Protein AF-A0A2R2MNW9-F1 (afdb_monomer_lite)

Sequence (115 aa):
MCMLCKIKTQKKTIYYSVAPRGSGPDYFVYAAACSEVELDVLTGETVALRTDILYDCGKSLSPEIDIGQIEGSFVMGLGYWMTEKTRFNLETGRNITHGTWEYKVPLAKDIPRDF

Structure (mmCIF, N/CA/C/O backbone):
data_AF-A0A2R2MNW9-F1
#
_entry.id   AF-A0A2R2MNW9-F1
#
loop_
_atom_site.group_PDB
_atom_site.id
_atom_site.type_symbol
_atom_site.label_atom_id
_atom_site.label_alt_id
_atom_site.label_comp_id
_atom_site.label_asym_id
_atom_site.label_entity_id
_atom_site.label_seq_id
_atom_site.pdbx_PDB_ins_code
_atom_site.Cartn_x
_atom_site.Cartn_y
_atom_site.Cartn_z
_atom_site.occupancy
_atom_site.B_iso_or_equiv
_atom_site.auth_seq_id
_atom_site.auth_comp_id
_atom_site.auth_asym_id
_atom_site.auth_atom_id
_atom_site.pdbx_PDB_model_num
ATOM 1 N N . MET A 1 1 ? -19.630 -5.600 -12.476 1.00 25.84 1 MET A N 1
ATOM 2 C CA . MET A 1 1 ? -19.316 -6.026 -13.859 1.00 25.84 1 MET A CA 1
ATOM 3 C C . MET A 1 1 ? -17.804 -6.163 -13.931 1.00 25.84 1 MET A C 1
ATOM 5 O O . MET A 1 1 ? -17.115 -5.162 -13.822 1.00 25.84 1 MET A O 1
ATOM 9 N N . CYS A 1 2 ? -17.314 -7.400 -13.964 1.00 26.14 2 CYS A N 1
ATOM 10 C CA . CYS A 1 2 ? -15.908 -7.764 -13.794 1.00 26.14 2 CYS A CA 1
ATOM 11 C C . CYS A 1 2 ? -15.063 -7.270 -14.982 1.00 26.14 2 CYS A C 1
ATOM 13 O O . CYS A 1 2 ? -15.326 -7.664 -16.118 1.00 26.14 2 CYS A O 1
ATOM 15 N N . MET A 1 3 ? -14.061 -6.422 -14.732 1.00 25.17 3 MET A N 1
ATOM 16 C CA . MET A 1 3 ? -13.028 -6.095 -15.717 1.00 25.17 3 MET A CA 1
ATOM 17 C C . MET A 1 3 ? -11.704 -6.712 -15.252 1.00 25.17 3 MET A C 1
ATOM 19 O O . MET A 1 3 ? -10.963 -6.163 -14.440 1.00 25.17 3 MET A O 1
ATOM 23 N N . LEU A 1 4 ? -11.437 -7.914 -15.763 1.00 30.56 4 LEU A N 1
ATOM 24 C CA . LEU A 1 4 ? -10.134 -8.573 -15.709 1.00 30.56 4 LEU A CA 1
ATOM 25 C C . LEU A 1 4 ? -9.094 -7.690 -16.418 1.00 30.56 4 LEU A C 1
ATOM 27 O O . LEU A 1 4 ? -9.114 -7.591 -17.645 1.00 30.56 4 LEU A O 1
ATOM 31 N N . CYS A 1 5 ? -8.158 -7.100 -15.677 1.00 28.31 5 CYS A N 1
ATOM 32 C CA . CYS A 1 5 ? -6.959 -6.480 -16.235 1.00 28.31 5 CYS A CA 1
ATOM 33 C C . CYS A 1 5 ? -5.738 -7.269 -15.748 1.00 28.31 5 CYS A C 1
ATOM 35 O O . CYS A 1 5 ? -5.062 -6.911 -14.796 1.00 28.31 5 CYS A O 1
ATOM 37 N N . LYS A 1 6 ? -5.471 -8.413 -16.385 1.00 29.25 6 LYS A N 1
ATOM 38 C CA . LYS A 1 6 ? -4.240 -9.173 -16.130 1.00 29.25 6 LYS A CA 1
ATOM 39 C C . LYS A 1 6 ? -3.029 -8.240 -16.186 1.00 29.25 6 LYS A C 1
ATOM 41 O O . LYS A 1 6 ? -2.896 -7.506 -17.169 1.00 29.25 6 LYS A O 1
ATOM 46 N N . ILE A 1 7 ? -2.138 -8.357 -15.201 1.00 36.56 7 ILE A N 1
ATOM 47 C CA . ILE A 1 7 ? -0.814 -7.732 -15.166 1.00 36.56 7 ILE A CA 1
ATOM 48 C C . ILE A 1 7 ? -0.104 -8.050 -16.485 1.00 36.56 7 ILE A C 1
ATOM 50 O O . ILE A 1 7 ? 0.425 -9.138 -16.715 1.00 36.56 7 ILE A O 1
ATOM 54 N N . LYS A 1 8 ? -0.148 -7.100 -17.415 1.00 29.28 8 LYS A N 1
ATOM 55 C CA . LYS A 1 8 ? 0.769 -7.040 -18.542 1.00 29.28 8 LYS A CA 1
ATOM 56 C C . LYS A 1 8 ? 1.713 -5.914 -18.207 1.00 29.28 8 LYS A C 1
ATOM 58 O O . LYS A 1 8 ? 1.291 -4.761 -18.167 1.00 29.28 8 LYS A O 1
ATOM 63 N N . THR A 1 9 ? 2.983 -6.249 -18.034 1.00 38.38 9 THR A N 1
ATOM 64 C CA . THR A 1 9 ? 4.108 -5.317 -18.083 1.00 38.38 9 THR A CA 1
ATOM 65 C C . THR A 1 9 ? 4.089 -4.642 -19.462 1.00 38.38 9 THR A C 1
ATOM 67 O O . THR A 1 9 ? 4.726 -5.075 -20.421 1.00 38.38 9 THR A O 1
ATOM 70 N N . GLN A 1 10 ? 3.235 -3.635 -19.628 1.00 34.28 10 GLN A N 1
ATOM 71 C CA . GLN A 1 10 ? 3.140 -2.846 -20.844 1.00 34.28 10 GLN A CA 1
ATOM 72 C C . GLN A 1 10 ? 4.337 -1.905 -20.816 1.00 34.28 10 GLN A C 1
ATOM 74 O O . GLN A 1 10 ? 4.338 -0.924 -20.079 1.00 34.28 10 GLN A O 1
ATOM 79 N N . LYS A 1 11 ? 5.363 -2.212 -21.619 1.00 32.16 11 LYS A N 1
ATOM 80 C CA . LYS A 1 11 ? 6.422 -1.260 -21.974 1.00 32.16 11 LYS A CA 1
ATOM 81 C C . LYS A 1 11 ? 5.782 -0.063 -22.687 1.00 32.16 11 LYS A C 1
ATOM 83 O O . LYS A 1 11 ? 5.730 -0.026 -23.913 1.00 32.16 11 LYS A O 1
ATOM 88 N N . LYS A 1 12 ? 5.255 0.898 -21.933 1.00 36.56 12 LYS A N 1
ATOM 89 C CA . LYS A 1 12 ? 4.896 2.221 -22.439 1.00 36.56 12 LYS A CA 1
ATOM 90 C C . LYS A 1 12 ? 6.042 3.157 -22.097 1.00 36.56 12 LYS A C 1
ATOM 92 O O . LYS A 1 12 ? 6.249 3.495 -20.942 1.00 36.56 12 LYS A O 1
ATOM 97 N N . THR A 1 13 ? 6.808 3.526 -23.117 1.00 32.28 13 THR A N 1
ATOM 98 C CA . THR A 1 13 ? 7.853 4.544 -23.019 1.00 32.28 13 THR A CA 1
ATOM 99 C C . THR A 1 13 ? 7.194 5.895 -22.751 1.00 32.28 13 THR A C 1
ATOM 101 O O . THR A 1 13 ? 6.496 6.426 -23.613 1.00 32.28 13 THR A O 1
ATOM 104 N N . ILE A 1 14 ? 7.390 6.427 -21.547 1.00 42.28 14 ILE A N 1
ATOM 105 C CA . ILE A 1 14 ? 7.003 7.789 -21.178 1.00 42.28 14 ILE A CA 1
ATOM 106 C C . ILE A 1 14 ? 8.171 8.711 -21.565 1.00 42.28 14 ILE A C 1
ATOM 108 O O . ILE A 1 14 ? 9.328 8.413 -21.275 1.00 42.28 14 ILE A O 1
ATOM 112 N N . TYR A 1 15 ? 7.889 9.798 -22.287 1.00 40.19 15 TYR A N 1
ATOM 113 C CA . TYR A 1 15 ? 8.892 10.795 -22.676 1.00 40.19 15 TYR A CA 1
ATOM 114 C C . TYR A 1 15 ? 9.066 11.820 -21.546 1.00 40.19 15 TYR A C 1
ATOM 116 O O . TYR A 1 15 ? 8.083 12.399 -21.090 1.00 40.19 15 TYR A O 1
ATOM 124 N N . TYR A 1 16 ? 10.307 12.057 -21.113 1.00 51.56 16 TYR A N 1
ATOM 125 C CA . TYR A 1 16 ? 10.632 12.958 -20.003 1.00 51.56 16 TYR A CA 1
ATOM 126 C C . TYR A 1 16 ? 11.061 14.348 -20.490 1.00 51.56 16 TYR A C 1
ATOM 128 O O . TYR A 1 16 ? 11.857 14.475 -21.422 1.00 51.56 16 TYR A O 1
ATOM 136 N N . SER A 1 17 ? 10.595 15.394 -19.806 1.00 46.22 17 SER A N 1
ATOM 137 C CA . SER A 1 17 ? 11.176 16.738 -19.868 1.00 46.22 17 SER A CA 1
ATOM 138 C C . SER A 1 17 ? 12.340 16.835 -18.877 1.00 46.22 17 SER A C 1
ATOM 140 O O . SER A 1 17 ? 12.134 16.706 -17.671 1.00 46.22 17 SER A O 1
ATOM 142 N N . VAL A 1 18 ? 13.555 17.066 -19.377 1.00 51.88 18 VAL A N 1
ATOM 143 C CA . VAL A 1 18 ? 14.755 17.285 -18.553 1.00 51.88 18 VAL A CA 1
ATOM 144 C C . VAL A 1 18 ? 14.604 18.609 -17.803 1.00 51.88 18 VAL A C 1
ATOM 146 O O . VAL A 1 18 ? 14.476 19.662 -18.432 1.00 51.88 18 VAL A O 1
ATOM 149 N N . ALA A 1 19 ? 14.613 18.568 -16.469 1.00 52.41 19 ALA A N 1
ATOM 150 C CA . ALA A 1 19 ? 14.655 19.780 -15.661 1.00 52.41 19 ALA A CA 1
ATOM 151 C C . ALA A 1 19 ? 15.977 20.533 -15.930 1.00 52.41 19 ALA A C 1
ATOM 153 O O . ALA A 1 19 ? 17.033 19.901 -16.041 1.00 52.41 19 ALA A O 1
ATOM 154 N N . PRO A 1 20 ? 15.959 21.870 -16.069 1.00 52.44 20 PRO A N 1
ATOM 155 C CA . PRO A 1 20 ? 17.183 22.642 -16.247 1.00 52.44 20 PRO A CA 1
ATOM 156 C C . PRO A 1 20 ? 18.130 22.422 -15.058 1.00 52.44 20 PRO A C 1
ATOM 158 O O . PRO A 1 20 ? 17.705 22.354 -13.905 1.00 52.44 20 PRO A O 1
ATOM 161 N N . ARG A 1 21 ? 19.431 22.295 -15.348 1.00 54.19 21 ARG A N 1
ATOM 162 C CA . ARG A 1 21 ? 20.471 22.049 -14.338 1.00 54.19 21 ARG A CA 1
ATOM 163 C C . ARG A 1 21 ? 20.451 23.149 -13.269 1.00 54.19 21 ARG A C 1
ATOM 165 O O . ARG A 1 21 ? 20.688 24.307 -13.603 1.00 54.19 21 ARG A O 1
ATOM 172 N N . GLY A 1 22 ? 20.243 22.769 -12.003 1.00 60.19 22 GLY A N 1
ATOM 173 C CA . GLY A 1 22 ? 20.544 23.629 -10.850 1.00 60.19 22 GLY A CA 1
ATOM 174 C C . GLY A 1 22 ? 19.511 23.726 -9.722 1.00 60.19 22 GLY A C 1
ATOM 175 O O . GLY A 1 22 ? 19.818 24.379 -8.730 1.00 60.19 22 GLY A O 1
ATOM 176 N N . SER A 1 23 ? 18.325 23.109 -9.803 1.00 63.50 23 SER A N 1
ATOM 177 C CA . SER A 1 23 ? 17.332 23.240 -8.716 1.00 63.50 23 SER A CA 1
ATOM 178 C C . SER A 1 23 ? 16.292 22.109 -8.651 1.00 63.50 23 SER A C 1
ATOM 180 O O . SER A 1 23 ? 15.091 22.374 -8.668 1.00 63.50 23 SER A O 1
ATOM 182 N N . GLY A 1 24 ? 16.719 20.843 -8.595 1.00 61.97 24 GLY A N 1
ATOM 183 C CA . GLY A 1 24 ? 15.806 19.714 -8.367 1.00 61.97 24 GLY A CA 1
ATOM 184 C C . GLY A 1 24 ? 16.448 18.336 -8.562 1.00 61.97 24 GLY A C 1
ATOM 185 O O . GLY A 1 24 ? 17.609 18.273 -8.965 1.00 61.97 24 GLY A O 1
ATOM 186 N N . PRO A 1 25 ? 15.720 17.245 -8.257 1.00 63.72 25 PRO A N 1
ATOM 187 C CA . 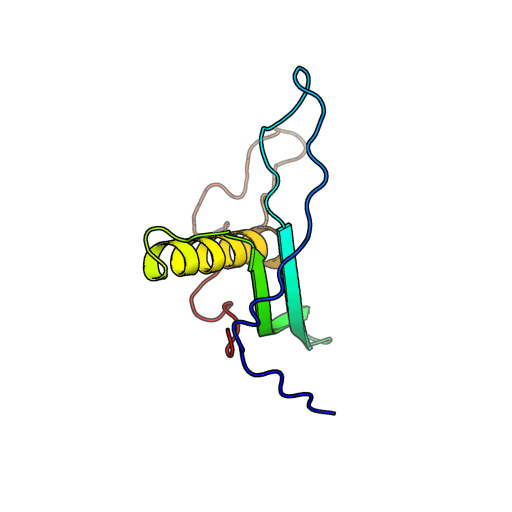PRO A 1 25 ? 16.202 15.880 -8.471 1.00 63.72 25 PRO A CA 1
ATOM 188 C C . PRO A 1 25 ? 16.449 15.588 -9.962 1.00 63.72 25 PRO A C 1
ATOM 190 O O . PRO A 1 25 ? 15.714 16.070 -10.824 1.00 63.72 25 PRO A O 1
ATOM 193 N N . ASP A 1 26 ? 17.478 14.778 -10.249 1.00 74.94 26 ASP A N 1
ATOM 194 C CA . ASP A 1 26 ? 17.958 14.475 -11.612 1.00 74.94 26 ASP A CA 1
ATOM 195 C C . ASP A 1 26 ? 16.943 13.698 -12.469 1.00 74.94 26 ASP A C 1
ATOM 197 O O . ASP A 1 26 ? 16.955 13.793 -13.698 1.00 74.94 26 ASP A O 1
ATOM 201 N N . TYR A 1 27 ? 16.059 12.927 -11.834 1.00 78.12 27 TYR A N 1
ATOM 202 C CA . TYR A 1 27 ? 14.966 12.206 -12.478 1.00 78.12 27 TYR A CA 1
ATOM 203 C C . TYR A 1 27 ? 13.793 12.036 -11.510 1.00 78.12 27 TYR A C 1
ATOM 205 O O . TYR A 1 27 ? 13.954 12.096 -10.289 1.00 78.12 27 TYR A O 1
ATOM 213 N N . PHE A 1 28 ? 12.607 11.811 -12.071 1.00 80.88 28 PHE A N 1
ATOM 214 C CA . PHE A 1 28 ? 11.400 11.492 -11.320 1.00 80.88 28 PHE A CA 1
ATOM 215 C C . PHE A 1 28 ? 10.967 10.069 -11.629 1.00 80.88 28 PHE A C 1
ATOM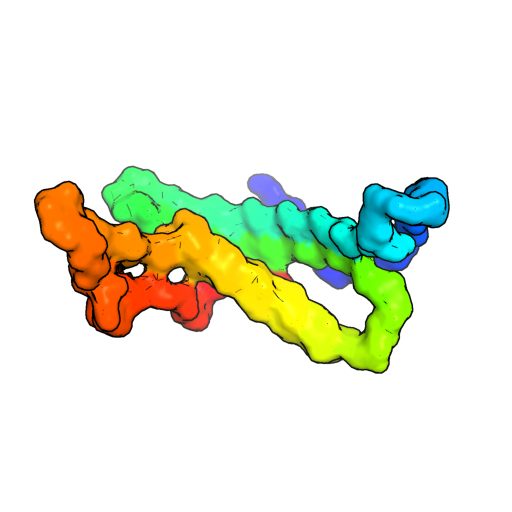 217 O O . PHE A 1 28 ? 11.135 9.584 -12.746 1.00 80.88 28 PHE A O 1
ATOM 224 N N . VAL A 1 29 ? 10.389 9.431 -10.621 1.00 83.38 29 VAL A N 1
ATOM 225 C CA . VAL A 1 29 ? 9.814 8.098 -10.721 1.00 83.38 29 VAL A CA 1
ATOM 226 C C . VAL A 1 29 ? 8.301 8.248 -10.728 1.00 83.38 29 VAL A C 1
ATOM 228 O O . VAL A 1 29 ? 7.736 8.914 -9.858 1.00 83.38 29 VAL A O 1
ATOM 231 N N . TYR A 1 30 ? 7.650 7.643 -11.715 1.00 84.69 30 TYR A N 1
ATOM 232 C CA . TYR A 1 30 ? 6.203 7.707 -11.871 1.00 84.69 30 TYR A CA 1
ATOM 233 C C . TYR A 1 30 ? 5.575 6.355 -11.564 1.00 84.69 30 TYR A C 1
ATOM 235 O O . TYR A 1 30 ? 6.074 5.312 -11.982 1.00 84.69 30 TYR A O 1
ATOM 243 N N . ALA A 1 31 ? 4.453 6.381 -10.851 1.00 84.19 31 ALA A N 1
ATOM 244 C CA . ALA A 1 31 ? 3.685 5.191 -10.535 1.00 84.19 31 ALA A CA 1
ATOM 245 C C . ALA A 1 31 ? 2.188 5.503 -10.514 1.00 84.19 31 ALA A C 1
ATOM 247 O O . ALA A 1 31 ? 1.782 6.626 -10.210 1.00 84.19 31 ALA A O 1
ATOM 248 N N . ALA A 1 32 ? 1.370 4.503 -10.816 1.00 88.56 32 ALA A N 1
ATOM 249 C CA . ALA A 1 32 ? -0.076 4.548 -10.678 1.00 88.56 32 ALA A CA 1
ATOM 250 C C . ALA A 1 32 ? -0.558 3.227 -10.078 1.00 88.56 32 ALA A C 1
ATOM 252 O O . ALA A 1 32 ? -0.108 2.163 -10.495 1.00 88.56 32 ALA A O 1
ATOM 253 N N . ALA A 1 33 ? -1.482 3.295 -9.123 1.00 88.44 33 ALA A N 1
ATOM 254 C CA . ALA A 1 33 ? -2.104 2.126 -8.516 1.00 88.44 33 ALA A CA 1
ATOM 255 C C . ALA A 1 33 ? -3.627 2.234 -8.627 1.00 88.44 33 ALA A C 1
ATOM 257 O O . ALA A 1 33 ? -4.191 3.322 -8.490 1.00 88.44 33 ALA A O 1
ATOM 258 N N . CYS A 1 34 ? -4.286 1.109 -8.883 1.00 90.75 34 CYS A N 1
ATOM 259 C CA . CYS A 1 34 ? -5.736 0.984 -8.872 1.00 90.75 34 CYS A CA 1
ATOM 260 C C . CYS A 1 34 ? -6.109 -0.167 -7.944 1.00 90.75 34 CYS A C 1
ATOM 262 O O . CYS A 1 34 ? -5.610 -1.273 -8.128 1.00 90.75 34 CYS A O 1
ATOM 264 N N . SER A 1 35 ? -6.972 0.096 -6.965 1.00 89.19 35 SER A N 1
ATOM 265 C CA . SER A 1 35 ? -7.398 -0.899 -5.982 1.00 89.19 35 SER A CA 1
ATOM 266 C C . SER A 1 35 ? -8.915 -1.006 -5.949 1.00 89.19 35 SER A C 1
ATOM 268 O O . SER A 1 35 ? -9.620 0.003 -5.924 1.00 89.19 35 SER A O 1
ATOM 270 N N . GLU A 1 36 ? -9.405 -2.239 -5.919 1.00 90.75 36 GLU A N 1
ATOM 271 C CA . GLU A 1 36 ? -10.798 -2.589 -5.675 1.00 90.75 36 GLU A CA 1
ATOM 272 C C . GLU A 1 36 ? -10.943 -3.049 -4.222 1.00 90.75 36 GLU A C 1
ATOM 274 O O . GLU A 1 36 ? -10.221 -3.939 -3.763 1.00 90.75 36 GLU A O 1
ATOM 279 N N . VAL A 1 37 ? -11.871 -2.430 -3.494 1.00 90.19 37 VAL A N 1
ATOM 280 C CA . VAL A 1 37 ? -12.124 -2.707 -2.077 1.00 90.19 37 VAL A CA 1
ATOM 281 C C . VAL A 1 37 ? -13.598 -3.013 -1.858 1.00 90.19 37 VAL A C 1
ATOM 283 O O . VAL A 1 37 ? -14.474 -2.358 -2.424 1.00 90.19 37 VAL A O 1
ATOM 286 N N . GLU A 1 38 ? -13.864 -4.004 -1.019 1.00 89.44 38 GLU A N 1
ATOM 287 C CA . GLU A 1 38 ? -15.193 -4.323 -0.514 1.00 89.44 38 GLU A CA 1
ATOM 288 C C . GLU A 1 38 ? -15.336 -3.747 0.896 1.00 89.44 38 GLU A C 1
ATOM 290 O O . GLU A 1 38 ? -14.438 -3.892 1.726 1.00 89.44 38 GLU A O 1
ATOM 295 N N . LEU A 1 39 ? -16.453 -3.068 1.152 1.00 91.25 39 LEU A N 1
ATOM 296 C CA . LEU A 1 39 ? -16.781 -2.483 2.448 1.00 91.25 39 LEU A CA 1
ATOM 297 C C . LEU A 1 39 ? -18.053 -3.138 2.976 1.00 91.25 39 LEU A C 1
ATOM 299 O O . LEU A 1 39 ? -19.117 -3.016 2.363 1.00 91.25 39 LEU A O 1
ATOM 303 N N . ASP A 1 40 ? -17.959 -3.758 4.146 1.00 91.44 40 ASP A N 1
ATOM 304 C CA . ASP A 1 40 ? -19.134 -4.149 4.910 1.00 91.44 40 ASP A CA 1
ATOM 305 C C . ASP A 1 40 ? -19.689 -2.919 5.643 1.00 91.44 40 ASP A C 1
ATOM 307 O O . ASP A 1 40 ? -19.096 -2.388 6.581 1.00 91.44 40 ASP A O 1
ATOM 311 N N . VAL A 1 41 ? -20.860 -2.457 5.209 1.00 93.69 41 VAL A N 1
ATOM 312 C CA . VAL A 1 41 ? -21.540 -1.276 5.762 1.00 93.69 41 VAL A CA 1
ATOM 313 C C . VAL A 1 41 ? -22.078 -1.469 7.182 1.00 93.69 41 VAL A C 1
ATOM 315 O O . VAL A 1 41 ? -22.354 -0.474 7.851 1.00 93.69 41 VAL A O 1
ATOM 318 N N . LEU A 1 42 ? -22.245 -2.707 7.657 1.00 93.50 42 LEU A N 1
ATOM 319 C CA . LEU A 1 42 ? -22.757 -2.981 9.003 1.00 93.50 42 LEU A CA 1
ATOM 320 C C . LEU A 1 42 ? -21.633 -3.034 10.041 1.00 93.50 42 LEU A C 1
ATOM 322 O O . LEU A 1 42 ? -21.804 -2.536 11.153 1.00 93.50 42 LEU A O 1
ATOM 326 N N . THR A 1 43 ? -20.496 -3.635 9.686 1.00 89.31 43 THR A N 1
ATOM 327 C CA . THR A 1 43 ? -19.342 -3.800 10.589 1.00 89.31 43 THR A CA 1
ATOM 328 C C . THR A 1 43 ? -18.279 -2.718 10.405 1.00 89.31 43 THR A C 1
ATOM 330 O O . THR A 1 43 ? -17.514 -2.445 11.330 1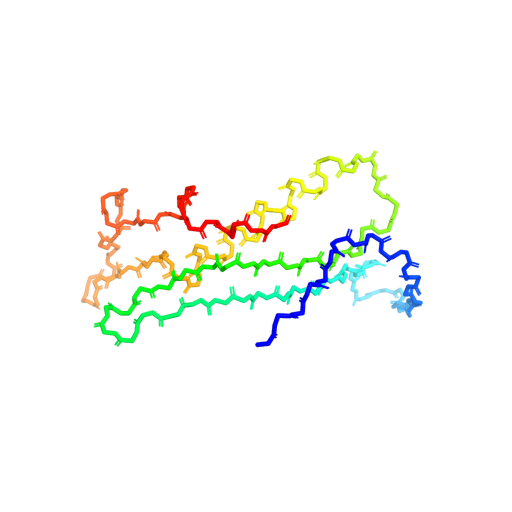.00 89.31 43 THR A O 1
ATOM 333 N N . GLY A 1 44 ? -18.245 -2.074 9.236 1.00 84.88 44 GLY A N 1
ATOM 334 C CA . GLY A 1 44 ? -17.183 -1.155 8.838 1.00 84.88 44 GLY A CA 1
ATOM 335 C C . GLY A 1 44 ? -15.882 -1.859 8.447 1.00 84.88 44 GLY A C 1
ATOM 336 O O . GLY A 1 44 ? -14.854 -1.190 8.339 1.00 84.88 44 GLY A O 1
ATOM 337 N N . GLU A 1 45 ? -15.895 -3.183 8.272 1.00 87.25 45 GLU A N 1
ATOM 338 C CA . GLU A 1 45 ? -14.731 -3.945 7.825 1.00 87.25 45 GLU A CA 1
ATOM 339 C C . GLU A 1 45 ? -14.481 -3.720 6.327 1.00 87.25 45 GLU A C 1
ATOM 341 O O . GLU A 1 45 ? -15.409 -3.708 5.515 1.00 87.25 45 GLU A O 1
ATOM 346 N N . THR A 1 46 ? -13.214 -3.532 5.961 1.00 88.06 46 THR A N 1
ATOM 347 C CA . THR A 1 46 ? -12.782 -3.302 4.579 1.00 88.06 46 THR A CA 1
ATOM 348 C C . THR A 1 46 ? -11.827 -4.390 4.135 1.00 88.06 46 THR A C 1
ATOM 350 O O . THR A 1 46 ? -10.822 -4.633 4.801 1.00 88.06 46 THR A O 1
ATOM 353 N N . VAL A 1 47 ? -12.093 -4.988 2.977 1.00 87.62 47 VAL A N 1
ATOM 354 C CA . VAL A 1 47 ? -11.249 -6.028 2.385 1.00 87.62 47 VAL A CA 1
ATOM 355 C C . VAL A 1 47 ? -10.775 -5.568 1.013 1.00 87.62 47 VAL A C 1
ATOM 357 O O . VAL A 1 47 ? -11.581 -5.225 0.150 1.00 87.62 47 VAL A O 1
ATOM 360 N N . ALA A 1 48 ? -9.461 -5.577 0.786 1.00 88.19 48 ALA A N 1
ATOM 361 C CA . ALA A 1 48 ? -8.899 -5.328 -0.537 1.00 88.19 48 ALA A CA 1
ATOM 362 C C . ALA A 1 48 ? -9.068 -6.577 -1.416 1.00 88.19 48 ALA A C 1
ATOM 364 O O . ALA A 1 48 ? -8.519 -7.640 -1.123 1.00 88.19 48 ALA A O 1
ATOM 365 N N . LEU A 1 49 ? -9.843 -6.463 -2.495 1.00 88.56 49 LEU A N 1
ATOM 366 C CA . LEU A 1 49 ? -10.088 -7.575 -3.413 1.00 88.56 49 LEU A CA 1
ATOM 367 C C . LEU A 1 49 ? -8.918 -7.742 -4.377 1.00 88.56 49 LEU A C 1
ATOM 369 O O . LEU A 1 49 ? -8.392 -8.845 -4.531 1.00 88.56 49 LEU A O 1
ATOM 373 N N . ARG A 1 50 ? -8.504 -6.636 -4.996 1.00 89.25 50 ARG A N 1
ATOM 374 C CA . ARG A 1 50 ? -7.476 -6.623 -6.030 1.00 89.25 50 ARG A CA 1
ATOM 375 C C . ARG A 1 50 ? -6.774 -5.279 -6.091 1.00 89.25 50 ARG A C 1
ATOM 377 O O . ARG A 1 50 ? -7.428 -4.248 -5.950 1.00 89.25 50 ARG A O 1
ATOM 384 N N . THR A 1 51 ? -5.478 -5.295 -6.371 1.00 90.06 51 THR A N 1
ATOM 385 C CA . THR A 1 51 ? -4.719 -4.086 -6.689 1.00 90.06 51 THR A CA 1
ATOM 386 C C . THR A 1 51 ? -3.842 -4.327 -7.907 1.00 90.06 51 THR A C 1
ATOM 388 O O . THR A 1 51 ? -3.125 -5.312 -7.953 1.00 90.06 51 THR A O 1
ATOM 391 N N . ASP A 1 52 ? -3.853 -3.397 -8.860 1.00 90.12 52 ASP A N 1
ATOM 392 C CA . ASP A 1 52 ? -2.911 -3.363 -9.976 1.00 90.12 52 ASP A CA 1
ATOM 393 C C . ASP A 1 52 ? -1.998 -2.136 -9.831 1.00 90.12 52 ASP A C 1
ATOM 395 O O . ASP A 1 52 ? -2.481 -1.005 -9.701 1.00 90.12 52 ASP A O 1
ATOM 399 N N . ILE A 1 53 ? -0.678 -2.341 -9.883 1.00 87.62 53 ILE A N 1
ATOM 400 C CA . ILE A 1 53 ? 0.322 -1.270 -9.771 1.00 87.62 53 ILE A CA 1
ATOM 401 C C . ILE A 1 53 ? 1.152 -1.200 -11.054 1.00 87.62 53 ILE A C 1
ATOM 403 O O . ILE A 1 53 ? 1.697 -2.194 -11.530 1.00 87.62 53 ILE A O 1
ATOM 407 N N . LEU A 1 54 ? 1.275 0.004 -11.610 1.00 88.44 54 LEU A N 1
ATOM 408 C CA . LEU A 1 54 ? 2.185 0.328 -12.700 1.00 88.44 54 LEU A CA 1
ATOM 409 C C . LEU A 1 54 ? 3.267 1.266 -12.173 1.00 88.44 54 LEU A C 1
ATOM 411 O O . LEU A 1 54 ? 2.959 2.357 -11.705 1.00 88.44 54 LEU A O 1
ATOM 415 N N . TYR A 1 55 ? 4.525 0.858 -12.286 1.00 86.56 55 TYR A N 1
ATOM 416 C CA . TYR A 1 55 ? 5.683 1.605 -11.803 1.00 86.56 55 TYR A CA 1
ATOM 417 C C . TYR A 1 55 ? 6.720 1.751 -12.919 1.00 86.56 55 TYR A C 1
ATOM 419 O O . TYR A 1 55 ? 7.082 0.760 -13.560 1.00 86.56 55 TYR A O 1
ATOM 427 N N . ASP A 1 56 ? 7.197 2.973 -13.159 1.00 85.69 56 ASP A N 1
ATOM 428 C CA . ASP A 1 56 ? 8.301 3.233 -14.083 1.00 85.69 56 ASP A CA 1
ATOM 429 C C . ASP A 1 56 ? 9.644 3.170 -13.344 1.00 85.69 56 ASP A C 1
ATOM 431 O O . ASP A 1 56 ? 10.065 4.116 -12.681 1.00 85.69 56 ASP A O 1
ATOM 435 N N . CYS A 1 57 ? 10.317 2.025 -13.472 1.00 80.25 57 CYS A N 1
ATOM 436 C CA . CYS A 1 57 ? 11.654 1.772 -12.930 1.00 80.25 57 CYS A CA 1
ATOM 437 C C . CYS A 1 57 ? 12.788 2.081 -13.923 1.00 80.25 57 CYS A C 1
ATOM 439 O O . CYS A 1 57 ? 13.960 1.862 -13.609 1.00 80.25 57 CYS A O 1
ATOM 441 N N . GLY A 1 58 ? 12.476 2.515 -15.150 1.00 82.75 58 GLY A N 1
ATOM 442 C CA . GLY A 1 58 ? 13.450 2.534 -16.235 1.00 82.75 58 GLY A CA 1
ATOM 443 C C . GLY A 1 58 ? 14.034 1.139 -16.503 1.00 82.75 58 GLY A C 1
ATOM 444 O O . GLY A 1 58 ? 13.310 0.185 -16.798 1.00 82.75 58 GLY A O 1
ATOM 445 N N . LYS A 1 59 ? 15.367 1.008 -16.443 1.00 82.56 59 LYS A N 1
ATOM 446 C CA . LYS A 1 59 ? 16.053 -0.285 -16.581 1.00 82.56 59 LYS A CA 1
ATOM 447 C C . LYS A 1 59 ? 16.373 -0.846 -15.197 1.00 82.56 59 LYS A C 1
ATOM 449 O O . LYS A 1 59 ? 17.408 -0.514 -14.626 1.00 82.56 59 LYS A O 1
ATOM 454 N N . SER A 1 60 ? 15.500 -1.728 -14.719 1.00 79.19 60 SER A N 1
ATOM 455 C CA . SER A 1 60 ? 15.712 -2.482 -13.483 1.00 79.19 60 SER A CA 1
ATOM 456 C C . SER A 1 60 ? 17.047 -3.242 -13.503 1.00 79.19 60 SER A C 1
ATOM 458 O O . SER A 1 60 ? 17.414 -3.856 -14.512 1.00 79.19 60 SER A O 1
ATOM 460 N N . LEU A 1 61 ? 17.772 -3.179 -12.382 1.00 84.50 61 LEU A N 1
ATOM 461 C CA . LEU A 1 61 ? 19.004 -3.940 -12.153 1.00 84.50 61 LEU A CA 1
ATOM 462 C C . LEU A 1 61 ? 18.689 -5.382 -11.735 1.00 84.50 61 LEU A C 1
ATOM 464 O O . LEU A 1 61 ? 19.341 -6.313 -12.202 1.00 84.50 61 LEU A O 1
ATOM 468 N N . SER A 1 62 ? 17.689 -5.547 -10.868 1.00 87.75 62 SER A N 1
ATOM 469 C CA . SER A 1 62 ? 17.183 -6.833 -10.399 1.00 87.75 62 SER A CA 1
ATOM 470 C C . SER A 1 62 ? 15.656 -6.753 -10.290 1.00 87.75 62 SER A C 1
ATOM 472 O O . SER A 1 62 ? 15.146 -6.185 -9.320 1.00 87.75 62 SER A O 1
ATOM 474 N N . PRO A 1 63 ? 14.918 -7.309 -11.267 1.00 84.44 63 PRO A N 1
ATOM 475 C CA . PRO A 1 63 ? 13.463 -7.174 -11.322 1.00 84.44 63 PRO A CA 1
ATOM 476 C C . PRO A 1 63 ? 12.750 -7.708 -10.078 1.00 84.44 63 PRO A C 1
ATOM 478 O O . PRO A 1 63 ? 11.755 -7.142 -9.648 1.00 84.44 63 PRO A O 1
ATOM 481 N N . GLU A 1 64 ? 13.273 -8.776 -9.480 1.00 87.12 64 GLU A N 1
ATOM 482 C CA . GLU A 1 64 ? 12.675 -9.446 -8.319 1.00 87.12 64 GLU A CA 1
ATOM 483 C C . GLU A 1 64 ? 12.728 -8.572 -7.059 1.00 87.12 64 GLU A C 1
ATOM 485 O O . GLU A 1 64 ? 11.775 -8.529 -6.283 1.00 87.12 64 GLU A O 1
ATOM 490 N N . ILE A 1 65 ? 13.829 -7.837 -6.875 1.00 89.25 65 ILE A N 1
ATOM 491 C CA . ILE A 1 65 ? 14.003 -6.934 -5.731 1.00 89.25 65 ILE A CA 1
ATOM 492 C C . ILE A 1 65 ? 13.109 -5.707 -5.899 1.00 89.25 65 ILE A C 1
ATOM 494 O O . ILE A 1 65 ? 12.456 -5.292 -4.943 1.00 89.25 65 ILE A O 1
ATOM 498 N N . ASP A 1 66 ? 13.058 -5.151 -7.109 1.00 87.56 66 ASP A N 1
ATOM 499 C CA . ASP A 1 66 ? 12.246 -3.969 -7.395 1.00 87.56 66 ASP A CA 1
ATOM 500 C C . ASP A 1 66 ? 10.752 -4.264 -7.209 1.00 87.56 66 ASP A C 1
ATOM 502 O O . ASP A 1 66 ? 10.037 -3.450 -6.627 1.00 87.56 66 ASP A O 1
ATOM 506 N N . ILE A 1 67 ? 10.293 -5.453 -7.620 1.00 87.44 67 ILE A N 1
ATOM 507 C CA . ILE A 1 67 ? 8.926 -5.918 -7.352 1.00 87.44 67 ILE A CA 1
ATOM 508 C C . ILE A 1 67 ? 8.685 -5.987 -5.841 1.00 87.44 67 ILE A C 1
ATOM 510 O O . ILE A 1 67 ? 7.771 -5.327 -5.355 1.00 87.44 67 ILE A O 1
ATOM 514 N N . GLY A 1 68 ? 9.548 -6.667 -5.078 1.00 90.00 68 GLY A N 1
ATOM 515 C CA . GLY A 1 68 ? 9.377 -6.777 -3.625 1.00 90.00 68 GLY A CA 1
ATOM 516 C C . GLY A 1 68 ? 9.337 -5.423 -2.898 1.00 90.00 68 GLY A C 1
ATOM 517 O O . GLY A 1 68 ? 8.623 -5.270 -1.907 1.00 90.00 68 GLY A O 1
ATOM 518 N N . GLN A 1 69 ? 10.053 -4.410 -3.400 1.00 89.94 69 GLN A N 1
ATOM 519 C CA . GLN A 1 69 ? 9.986 -3.044 -2.865 1.00 89.94 69 GLN A CA 1
ATOM 520 C C . GLN A 1 69 ? 8.639 -2.372 -3.146 1.00 89.94 69 GLN A C 1
ATOM 522 O O . GLN A 1 69 ? 8.060 -1.752 -2.253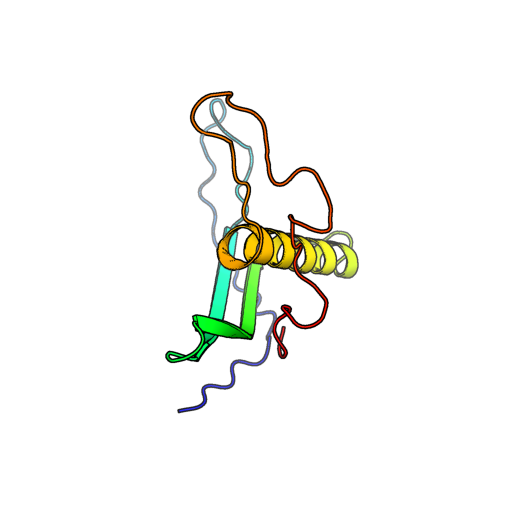 1.00 89.94 69 GLN A O 1
ATOM 527 N N . ILE A 1 70 ? 8.119 -2.502 -4.368 1.00 90.50 70 ILE A N 1
ATOM 528 C CA . ILE A 1 70 ? 6.809 -1.952 -4.736 1.00 90.50 70 ILE A CA 1
ATOM 529 C C . ILE A 1 70 ? 5.723 -2.606 -3.880 1.00 90.50 70 ILE A C 1
ATOM 531 O O . ILE A 1 70 ? 4.921 -1.902 -3.269 1.00 90.50 70 ILE A O 1
ATOM 535 N N . GLU A 1 71 ? 5.753 -3.932 -3.758 1.00 90.69 71 GLU A N 1
ATOM 536 C CA . GLU A 1 71 ? 4.788 -4.686 -2.962 1.00 90.69 71 GLU A CA 1
ATOM 537 C C . GLU A 1 71 ? 4.855 -4.304 -1.477 1.00 90.69 71 GLU A C 1
ATOM 539 O O . GLU A 1 71 ? 3.840 -3.959 -0.868 1.00 90.69 71 GLU A O 1
ATOM 544 N N . GLY A 1 72 ? 6.060 -4.280 -0.899 1.00 91.06 72 GLY A N 1
ATOM 545 C CA . GLY A 1 72 ? 6.265 -3.908 0.500 1.00 91.06 72 GLY A CA 1
ATOM 546 C C . GLY A 1 72 ? 5.845 -2.468 0.797 1.00 91.06 72 GLY A C 1
ATOM 547 O O . GLY A 1 72 ? 5.175 -2.213 1.799 1.00 91.06 72 GLY A O 1
ATOM 548 N N . SER A 1 73 ? 6.182 -1.524 -0.087 1.00 92.56 73 SER A N 1
ATOM 549 C CA . SER A 1 73 ? 5.790 -0.118 0.068 1.00 92.56 73 SER A CA 1
ATOM 550 C C . SER A 1 73 ? 4.275 0.075 -0.018 1.00 92.56 73 SER A C 1
ATOM 552 O O . SER A 1 73 ? 3.711 0.844 0.763 1.00 92.56 73 SER A O 1
ATOM 554 N N . PHE A 1 74 ? 3.601 -0.665 -0.902 1.00 91.25 74 PHE A N 1
ATOM 555 C CA . PHE A 1 74 ? 2.150 -0.631 -1.008 1.00 91.25 74 PHE A CA 1
ATOM 556 C C . PHE A 1 74 ? 1.481 -1.165 0.262 1.00 91.25 74 PH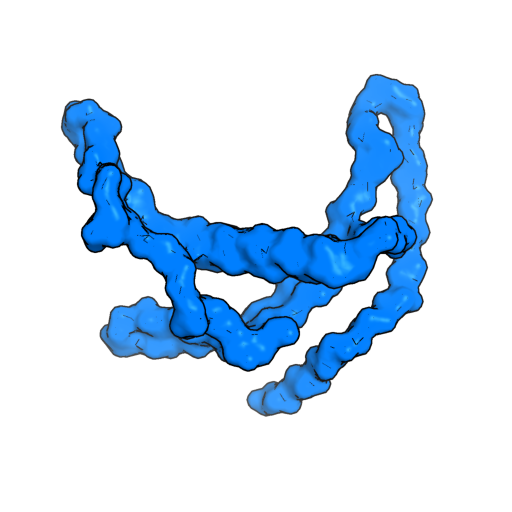E A C 1
ATOM 558 O O . PHE A 1 74 ? 0.592 -0.506 0.798 1.00 91.25 74 PHE A O 1
ATOM 565 N N . VAL A 1 75 ? 1.933 -2.309 0.792 1.00 91.69 75 VAL A N 1
ATOM 566 C CA . VAL A 1 75 ? 1.379 -2.892 2.029 1.00 91.69 75 VAL A CA 1
ATOM 567 C C . VAL A 1 75 ? 1.614 -1.976 3.233 1.00 91.69 75 VAL A C 1
ATOM 569 O O . VAL A 1 75 ? 0.707 -1.783 4.040 1.00 91.69 75 VAL A O 1
ATOM 572 N N . MET A 1 76 ? 2.786 -1.344 3.327 1.00 92.50 76 MET A N 1
ATOM 573 C CA . MET A 1 76 ? 3.071 -0.333 4.354 1.00 92.50 76 MET A CA 1
ATOM 574 C C . MET A 1 76 ? 2.114 0.865 4.256 1.00 92.50 76 MET A C 1
ATOM 576 O O . MET A 1 76 ? 1.555 1.302 5.261 1.00 92.50 76 MET A O 1
ATOM 580 N N . GLY A 1 77 ? 1.881 1.380 3.044 1.00 91.31 77 GLY A N 1
ATOM 581 C CA . GLY A 1 77 ? 0.919 2.461 2.814 1.00 91.31 77 GLY A CA 1
ATOM 582 C C . GLY A 1 77 ? -0.518 2.052 3.148 1.00 91.31 77 GLY A C 1
ATOM 583 O O . GLY A 1 77 ? -1.260 2.826 3.749 1.00 91.31 77 GLY A O 1
ATOM 584 N N . LEU A 1 78 ? -0.901 0.822 2.814 1.00 90.56 78 LEU A N 1
ATOM 585 C CA . LEU A 1 78 ? -2.209 0.257 3.134 1.00 90.56 78 LEU A CA 1
ATOM 586 C C . LEU A 1 78 ? -2.431 0.184 4.651 1.00 90.56 78 LEU A C 1
ATOM 588 O O . LEU A 1 78 ? -3.482 0.602 5.139 1.00 90.56 78 LEU A O 1
ATOM 592 N N . GLY A 1 79 ? -1.412 -0.262 5.391 1.00 90.56 79 GLY A N 1
ATOM 593 C CA . GLY A 1 79 ? -1.386 -0.227 6.850 1.00 90.56 79 GLY A CA 1
ATOM 594 C C . GLY A 1 79 ? -1.626 1.176 7.391 1.00 90.56 79 GLY A C 1
ATOM 595 O O . GLY A 1 79 ? -2.555 1.368 8.173 1.00 90.56 79 GLY A O 1
ATOM 596 N N . TYR A 1 80 ? -0.859 2.158 6.911 1.00 90.69 80 TYR A N 1
ATOM 597 C CA . TYR A 1 80 ? -0.955 3.555 7.343 1.00 90.69 80 TYR A CA 1
ATOM 598 C C . TYR A 1 80 ? -2.360 4.156 7.175 1.00 90.69 80 TYR A C 1
ATOM 600 O O . TYR A 1 80 ? -2.825 4.896 8.041 1.00 90.69 80 TYR A O 1
ATOM 608 N N . TRP A 1 81 ? -3.046 3.848 6.070 1.00 88.62 81 TRP A N 1
ATOM 609 C CA . TRP A 1 81 ? -4.359 4.430 5.780 1.00 88.62 81 TRP A CA 1
ATOM 610 C C . TRP A 1 81 ? -5.531 3.682 6.417 1.00 88.62 81 TRP A C 1
ATOM 612 O O . TRP A 1 81 ? -6.519 4.321 6.783 1.00 88.62 81 TRP A O 1
ATOM 622 N N . MET A 1 82 ? -5.461 2.353 6.528 1.00 86.19 82 MET A N 1
ATOM 623 C CA . MET A 1 82 ? -6.619 1.542 6.926 1.00 86.19 82 MET A CA 1
ATOM 624 C C . MET A 1 82 ? -6.528 1.024 8.365 1.00 86.19 82 MET A C 1
ATOM 626 O O . MET A 1 82 ? -7.489 1.143 9.133 1.00 86.19 82 MET A O 1
ATOM 630 N N . THR A 1 83 ? -5.378 0.471 8.750 1.00 86.50 83 THR A N 1
ATOM 631 C CA . THR A 1 83 ? -5.260 -0.353 9.964 1.00 86.50 83 THR A CA 1
ATOM 632 C C . THR A 1 83 ? -4.575 0.393 11.106 1.00 86.50 83 THR A C 1
ATOM 634 O O . THR A 1 83 ? -5.056 0.398 12.245 1.00 86.50 83 THR A O 1
ATOM 637 N N . GLU A 1 84 ? -3.464 1.055 10.806 1.00 90.38 84 GLU A N 1
ATOM 638 C CA . GLU A 1 84 ? -2.561 1.650 11.780 1.00 90.38 84 GLU A CA 1
ATOM 639 C C . GLU A 1 84 ? -3.155 2.937 12.355 1.00 90.38 84 GLU A C 1
ATOM 641 O O . GLU A 1 84 ? -3.399 3.922 11.661 1.00 90.38 84 GLU A O 1
ATOM 646 N N . LYS A 1 85 ? -3.411 2.937 13.666 1.00 88.50 85 LYS A N 1
ATOM 647 C CA . LYS A 1 85 ? -3.997 4.082 14.370 1.00 88.50 85 LYS A CA 1
ATOM 648 C C . LYS A 1 85 ? -3.134 4.451 15.555 1.00 88.50 85 LYS A C 1
ATOM 650 O O . LYS A 1 85 ? -3.179 3.786 16.586 1.00 88.50 85 LYS A O 1
ATOM 655 N N . THR A 1 86 ? -2.414 5.558 15.430 1.00 89.75 86 THR A N 1
ATOM 656 C CA . THR A 1 86 ? -1.635 6.108 16.538 1.00 89.75 86 THR A CA 1
ATOM 657 C C . THR A 1 86 ? -2.507 7.045 17.362 1.00 89.75 86 THR A C 1
ATOM 659 O O . THR A 1 86 ? -2.946 8.090 16.883 1.00 89.75 86 THR A O 1
ATOM 662 N N . ARG A 1 87 ? -2.787 6.668 18.611 1.00 89.31 87 ARG A N 1
ATOM 663 C CA . ARG A 1 87 ? -3.599 7.467 19.535 1.00 89.31 87 ARG A CA 1
ATOM 664 C C . ARG A 1 87 ? -2.718 8.094 20.597 1.00 89.31 87 ARG A C 1
ATOM 666 O O . ARG A 1 87 ? -1.988 7.402 21.303 1.00 89.31 87 ARG A O 1
ATOM 673 N N . PHE A 1 88 ? -2.861 9.400 20.760 1.00 91.94 88 PHE A N 1
ATOM 674 C CA . PHE A 1 88 ? -2.189 10.163 21.801 1.00 91.94 88 PHE A CA 1
ATOM 675 C C . PHE A 1 88 ? -3.204 10.634 22.836 1.00 91.94 88 PHE A C 1
ATOM 677 O O . PHE A 1 88 ? -4.348 10.951 22.509 1.00 91.94 88 PHE A O 1
ATOM 684 N N . ASN A 1 89 ? -2.788 10.669 24.096 1.00 91.06 89 ASN A N 1
ATOM 685 C CA . ASN A 1 89 ? -3.564 11.291 25.154 1.00 91.06 89 ASN A CA 1
ATOM 686 C C . ASN A 1 89 ? -3.524 12.819 24.963 1.00 91.06 89 ASN A C 1
ATOM 688 O O . ASN A 1 89 ? -2.442 13.398 24.891 1.00 91.06 89 ASN A O 1
ATOM 692 N N . LEU A 1 90 ? -4.694 13.457 24.873 1.00 89.44 90 LEU A N 1
ATOM 693 C CA . LEU A 1 90 ? -4.825 14.888 24.566 1.00 89.44 90 LEU A CA 1
ATOM 694 C C . LEU A 1 90 ? -4.295 15.808 25.677 1.00 89.44 90 LEU A C 1
ATOM 696 O O . LEU A 1 90 ? -3.869 16.919 25.388 1.00 89.44 90 LEU A O 1
ATOM 700 N N . GLU A 1 91 ? -4.303 15.352 26.929 1.00 92.62 91 GLU A N 1
ATOM 701 C CA . GLU A 1 91 ? -3.894 16.157 28.087 1.00 92.62 91 GLU A CA 1
ATOM 702 C C . GLU A 1 91 ? -2.391 16.045 28.361 1.00 92.62 91 GLU A C 1
ATOM 704 O O . GLU A 1 91 ? -1.741 17.016 28.734 1.00 92.62 91 GLU A O 1
ATOM 709 N N . THR A 1 92 ? -1.824 14.851 28.170 1.00 91.81 92 THR A N 1
ATOM 710 C CA . THR A 1 92 ? -0.421 14.549 28.515 1.00 91.81 92 THR A CA 1
ATOM 711 C C . THR A 1 92 ? 0.503 14.443 27.302 1.00 91.81 92 THR A C 1
ATOM 713 O O . THR A 1 92 ? 1.718 14.380 27.467 1.00 91.81 92 THR A O 1
ATOM 716 N N . GLY A 1 93 ? -0.045 14.363 26.085 1.00 91.06 93 GLY A N 1
ATOM 717 C CA . GLY A 1 93 ? 0.711 14.153 24.846 1.00 91.06 93 GLY A CA 1
ATOM 718 C C . GLY A 1 93 ? 1.338 12.759 24.707 1.00 91.06 93 GLY A C 1
ATOM 719 O O . GLY A 1 93 ? 2.048 12.490 23.740 1.00 91.06 93 GLY A O 1
ATOM 720 N N . ARG A 1 94 ? 1.099 11.845 25.656 1.00 90.00 94 ARG A N 1
ATOM 721 C CA . ARG A 1 94 ? 1.706 10.508 25.654 1.00 90.00 94 ARG A CA 1
ATOM 722 C C . ARG A 1 94 ? 1.026 9.587 24.638 1.00 90.00 94 ARG A C 1
ATOM 724 O O . ARG A 1 94 ? -0.201 9.543 24.557 1.00 90.00 94 ARG A O 1
ATOM 731 N N . ASN A 1 95 ? 1.820 8.801 23.907 1.00 89.81 95 ASN A N 1
ATOM 732 C CA . ASN A 1 95 ? 1.308 7.759 23.015 1.00 89.81 95 ASN A CA 1
ATOM 733 C C . ASN A 1 95 ? 0.656 6.628 23.832 1.00 89.81 95 ASN A C 1
ATOM 735 O O . ASN A 1 95 ? 1.295 6.015 24.690 1.00 89.81 95 ASN A O 1
ATOM 739 N N . ILE A 1 96 ? -0.622 6.373 23.567 1.00 89.75 96 ILE A N 1
ATOM 740 C CA . ILE A 1 96 ? -1.411 5.304 24.186 1.00 89.75 96 ILE A CA 1
ATOM 741 C C . ILE A 1 96 ? -1.141 3.986 23.453 1.00 89.75 96 ILE A C 1
ATOM 743 O O . ILE A 1 96 ? -0.979 2.945 24.080 1.00 89.75 96 ILE A O 1
ATOM 747 N N . THR A 1 97 ? -1.017 4.042 22.130 1.00 87.88 97 THR A N 1
ATOM 748 C CA . THR A 1 97 ? -0.732 2.916 21.231 1.00 87.88 97 THR A CA 1
ATOM 749 C C . THR A 1 97 ? 0.775 2.674 21.127 1.00 87.88 97 THR A C 1
ATOM 751 O O . THR A 1 97 ? 1.394 2.933 20.098 1.00 87.88 97 THR A O 1
ATOM 754 N N . HIS A 1 98 ? 1.383 2.247 22.233 1.00 86.00 98 HIS A N 1
ATOM 755 C CA . HIS A 1 98 ? 2.832 2.038 22.356 1.00 86.00 98 HIS A CA 1
ATOM 756 C C . HIS A 1 98 ? 3.242 0.556 22.338 1.00 86.00 98 HIS A C 1
ATOM 758 O O . HIS A 1 98 ? 4.427 0.250 22.455 1.00 86.00 98 HIS A O 1
ATOM 764 N N . GLY A 1 99 ? 2.278 -0.355 22.185 1.00 88.12 99 GLY A N 1
ATOM 765 C CA . GLY A 1 99 ? 2.495 -1.793 22.098 1.00 88.12 99 GLY A CA 1
ATOM 766 C C . GLY A 1 99 ? 1.841 -2.412 20.864 1.00 88.12 99 GLY A C 1
ATOM 767 O O . GLY A 1 99 ? 0.979 -1.822 20.214 1.00 88.12 99 GLY A O 1
ATOM 768 N N . THR A 1 100 ? 2.240 -3.646 20.557 1.00 85.88 100 THR A N 1
ATOM 769 C CA . THR A 1 100 ? 1.668 -4.476 19.479 1.00 85.88 100 THR A CA 1
ATOM 770 C C . THR A 1 100 ? 0.233 -4.925 19.766 1.00 85.88 100 THR A C 1
ATOM 772 O O . THR A 1 100 ? -0.489 -5.393 18.877 1.00 85.88 100 THR A O 1
ATOM 775 N N . TRP A 1 101 ? -0.215 -4.809 21.018 1.00 87.31 101 TRP A N 1
ATOM 776 C CA . TRP A 1 101 ? -1.594 -5.114 21.364 1.00 87.31 101 TRP A CA 1
ATOM 777 C C . TRP A 1 101 ? -2.548 -4.014 20.895 1.00 87.31 101 TRP A C 1
ATOM 779 O O . TRP A 1 101 ? -3.641 -4.318 20.421 1.00 87.31 101 TRP A O 1
ATOM 789 N N . GLU A 1 102 ? -2.105 -2.763 20.943 1.00 87.44 102 GLU A N 1
ATOM 790 C CA . GLU A 1 102 ? -2.888 -1.590 20.578 1.00 87.44 102 GLU A CA 1
ATOM 791 C C . GLU A 1 102 ? -2.628 -1.136 19.136 1.00 87.44 102 GLU A C 1
ATOM 793 O O . GLU A 1 102 ? -3.553 -0.674 18.470 1.00 87.44 102 GLU A O 1
ATOM 798 N N . TYR A 1 103 ? -1.394 -1.280 18.643 1.00 90.94 103 TYR A N 1
ATOM 799 C CA . TYR A 1 103 ? -1.013 -0.943 17.273 1.00 90.94 103 TYR A CA 1
ATOM 800 C C . TYR A 1 103 ? -1.057 -2.179 16.378 1.00 90.94 103 TYR A C 1
ATOM 802 O O . TYR A 1 103 ? -0.284 -3.123 16.560 1.00 90.94 103 TYR A O 1
ATOM 810 N N . LYS A 1 104 ? -1.974 -2.180 15.410 1.00 89.62 104 LYS A N 1
ATOM 811 C CA . LYS A 1 104 ? -2.151 -3.286 14.468 1.00 89.62 104 LYS A CA 1
ATOM 812 C C . LYS A 1 104 ? -1.546 -2.916 13.123 1.00 89.62 104 LYS A C 1
ATOM 814 O O . LYS A 1 104 ? -2.083 -2.075 12.413 1.00 89.62 104 LYS A O 1
ATOM 819 N N . VAL A 1 105 ? -0.421 -3.552 12.821 1.00 89.75 105 VAL A N 1
ATOM 820 C CA . VAL A 1 105 ? 0.180 -3.555 11.484 1.00 89.75 105 VAL A CA 1
ATOM 821 C C . VAL A 1 105 ? -0.658 -4.420 10.539 1.00 89.75 105 VAL A C 1
ATOM 823 O O . VAL A 1 105 ? -1.338 -5.331 11.023 1.00 89.75 105 VAL A O 1
ATOM 826 N N . PRO A 1 106 ? -0.609 -4.180 9.219 1.00 88.25 106 PRO A N 1
ATOM 827 C CA . PRO A 1 106 ? -1.252 -5.050 8.241 1.00 88.25 106 PRO A CA 1
ATOM 828 C C . PRO A 1 106 ? -0.690 -6.476 8.326 1.00 88.25 106 PRO A C 1
ATOM 830 O O . PRO A 1 106 ? 0.524 -6.689 8.381 1.00 88.25 106 PRO A O 1
ATOM 833 N N . LEU A 1 107 ? -1.583 -7.463 8.354 1.00 88.12 107 LEU A N 1
ATOM 834 C CA . LEU A 1 107 ? -1.258 -8.886 8.362 1.00 88.12 107 LEU A CA 1
ATOM 835 C C . LEU A 1 107 ? -1.511 -9.516 6.986 1.00 88.12 107 LEU A C 1
ATOM 837 O O . LEU A 1 107 ? -2.099 -8.923 6.088 1.00 88.12 107 LEU A O 1
ATOM 841 N N . ALA A 1 108 ? -1.137 -10.788 6.837 1.00 86.06 108 ALA A N 1
ATOM 842 C CA . ALA A 1 108 ? -1.328 -11.561 5.606 1.00 86.06 108 ALA A CA 1
ATOM 843 C C . ALA A 1 108 ? -2.797 -11.738 5.159 1.00 86.06 108 ALA A C 1
ATOM 845 O O . ALA A 1 108 ? -3.038 -12.276 4.086 1.00 86.06 108 ALA A O 1
ATOM 846 N N . LYS A 1 109 ? -3.784 -11.342 5.972 1.00 85.00 109 LYS A N 1
ATOM 847 C CA . LYS A 1 109 ? -5.201 -11.323 5.568 1.00 85.00 109 LYS A CA 1
ATOM 848 C C . LYS A 1 109 ? -5.632 -9.990 4.956 1.00 85.00 109 LYS A C 1
ATOM 850 O O . LYS A 1 109 ? -6.641 -9.965 4.264 1.00 85.00 109 LYS A O 1
ATOM 855 N N . ASP A 1 110 ? -4.872 -8.929 5.213 1.00 83.44 110 ASP A N 1
ATOM 856 C CA . ASP A 1 110 ? -5.187 -7.563 4.793 1.00 83.44 110 ASP A CA 1
ATOM 857 C C . ASP A 1 110 ? -4.596 -7.237 3.410 1.00 83.44 110 ASP A C 1
ATOM 859 O O . ASP A 1 110 ? -4.939 -6.222 2.804 1.00 83.44 110 ASP A O 1
ATOM 863 N N . ILE A 1 111 ? -3.705 -8.096 2.899 1.00 86.62 111 ILE A N 1
ATOM 864 C CA . ILE A 1 111 ? -3.151 -7.974 1.549 1.00 86.62 111 ILE A CA 1
ATOM 865 C C . ILE A 1 111 ? -4.213 -8.313 0.486 1.00 86.62 111 ILE A C 1
ATOM 867 O O . ILE A 1 111 ? -5.044 -9.200 0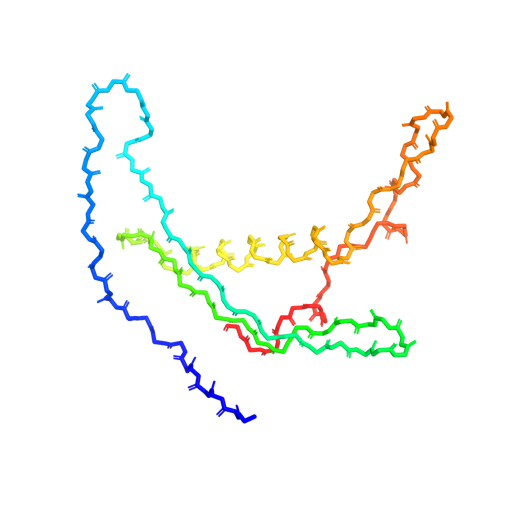.713 1.00 86.62 111 ILE A O 1
ATOM 871 N N . PRO A 1 112 ? -4.185 -7.651 -0.687 1.00 83.12 112 PRO A N 1
ATOM 872 C CA . PRO A 1 112 ? -5.082 -7.982 -1.789 1.00 83.12 112 PRO A CA 1
ATOM 873 C C . PRO A 1 112 ? -4.949 -9.451 -2.202 1.00 83.12 112 PRO A C 1
ATOM 875 O O . PRO A 1 112 ? -3.845 -9.992 -2.252 1.00 83.12 112 PRO A O 1
ATOM 878 N N . ARG A 1 113 ? -6.074 -10.104 -2.519 1.00 80.69 113 ARG A N 1
ATOM 879 C CA . ARG A 1 113 ? -6.063 -11.508 -2.974 1.00 80.69 113 ARG A CA 1
ATOM 880 C C . ARG A 1 113 ? -5.442 -11.673 -4.361 1.00 80.69 113 ARG A C 1
ATOM 882 O O . ARG A 1 113 ? -4.930 -12.748 -4.662 1.00 80.69 113 ARG A O 1
ATOM 889 N N . ASP A 1 114 ? -5.542 -10.636 -5.184 1.00 83.25 114 ASP A N 1
ATOM 890 C CA . ASP A 1 114 ? -4.967 -10.546 -6.527 1.00 83.25 114 ASP A CA 1
ATOM 891 C C . ASP A 1 114 ? -4.073 -9.293 -6.584 1.00 83.25 114 ASP A C 1
ATOM 893 O O . ASP A 1 114 ? -4.558 -8.184 -6.318 1.00 83.25 114 ASP A O 1
ATOM 897 N N . PHE A 1 115 ? -2.773 -9.490 -6.831 1.00 75.75 115 PHE A N 1
ATOM 898 C CA . PHE A 1 115 ? -1.711 -8.485 -6.697 1.00 75.75 115 PHE A CA 1
ATOM 899 C C . PHE A 1 115 ? -0.692 -8.584 -7.834 1.00 75.75 115 PHE A C 1
ATOM 901 O O . PHE A 1 115 ? -0.331 -9.730 -8.195 1.00 75.75 115 PHE A O 1
#

pLDDT: mean 77.8, std 20.13, range [25.17, 93.69]

Foldseek 3Di:
DDDDDPDDLPPDDDDDDQDPPDDDDRDDKDKDKDWDWDADPVPRDIATAEMDMDICPPDDPDPVVVVVVVQVVVLQVLQVPPAADFDADPPPRHTPQPDCVNGPRDDPRRRHPYD

Secondary structure (DSSP, 8-state):
-------------PPPPPPPTTSS-S----EEEEEEEEE-TTT--EEEEEEEEEE--SS-S-HHHHHHHHHHHHHHHHIIIII----B-TTT--BS--STTT-----TTTS-SB-

InterPro domains:
  IPR016208 Aldehyde oxidase/xanthine dehydrogenase-like [PTHR11908] (8-115)
  IPR037165 Aldehyde oxidase/xanthine dehydrogenase, molybdopterin binding domain superfamily [SSF56003] (13-114)
  IPR046867 Aldehyde oxidase/xanthine dehydrogenase, second molybdopterin binding domain [PF20256] (20-112)

Organism: Lingula anatina (NCBI:txid7574)

Radius of gyration: 18.97 Å; chains: 1; bounding box: 43×35×52 Å